Protein AF-A0A932S9I3-F1 (afdb_monomer)

Solvent-accessible surface area (backbone atoms only — not comparable to full-atom values): 4418 Å² total; per-residue (Å²): 119,47,82,46,78,49,64,59,99,80,42,71,48,72,49,77,45,69,92,72,98,73,76,54,69,56,99,89,38,76,50,91,76,84,84,54,66,67,61,29,59,74,44,45,48,42,78,38,89,89,79,72,45,72,44,52,66,42,38,56,58,50,65,68,65,79,108

Nearest PDB structures (foldseek):
  4gu4-assembly1_A  TM=2.933E-01  e=3.514E+00  Mammalian orthoreovirus 1 Lang

Secondary structure (DSSP, 8-state):
-EEEEEEETTEEEEEEE---S---EETTEEPS----HHHHHHHT-EE-TTT-PEE-HHHHHHHHH--

Sequence (67 aa):
QAIVNGKIEGLDFNTTVVPIDSLGKADGQQLDAIIGAITMEHWEISVSPKDGSLGLEGLKRREFTDY

Radius of gyration: 13.7 Å; Cα contacts (8 Å, |Δi|>4): 68; chains: 1; bounding box: 25×32×36 Å

Foldseek 3Di:
DDKDWDDDVNQIDIDDDDDDPAPQDDPNDGDPDDDDPVRCVVQVWDADPVPRDIDRVSSVVVVVVVD

Mean predicted aligned error: 4.53 Å

pLDDT: mean 90.14, std 8.45, range [50.34, 96.25]

Structure (mmCIF, N/CA/C/O backbone):
data_AF-A0A932S9I3-F1
#
_entry.id   AF-A0A932S9I3-F1
#
loop_
_atom_site.group_PDB
_atom_site.id
_atom_site.type_symbol
_atom_site.label_atom_id
_atom_site.label_alt_id
_atom_site.label_comp_id
_atom_site.label_asym_id
_atom_site.label_entity_id
_atom_site.label_seq_id
_atom_site.pdbx_PDB_ins_code
_atom_site.Cartn_x
_atom_site.Cartn_y
_atom_site.Cartn_z
_atom_site.occupancy
_atom_site.B_iso_or_equiv
_atom_site.auth_seq_id
_atom_site.auth_comp_id
_atom_site.auth_asym_id
_atom_s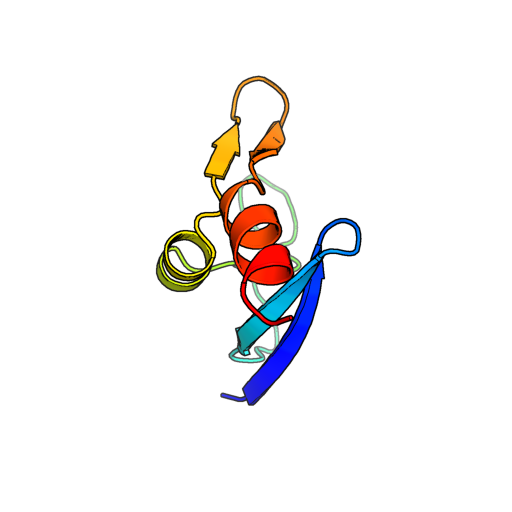ite.auth_atom_id
_atom_site.pdbx_PDB_model_num
ATOM 1 N N . GLN A 1 1 ? -3.106 -14.609 6.206 1.00 84.00 1 GLN A N 1
ATOM 2 C CA . GLN A 1 1 ? -2.145 -13.890 5.348 1.00 84.00 1 GLN A CA 1
ATOM 3 C C . GLN A 1 1 ? -2.434 -14.277 3.905 1.00 84.00 1 GLN A C 1
ATOM 5 O O . GLN A 1 1 ? -2.674 -15.454 3.666 1.00 84.00 1 GLN A O 1
ATOM 10 N N . ALA A 1 2 ? -2.491 -13.318 2.983 1.00 90.50 2 ALA A N 1
ATOM 11 C CA . ALA A 1 2 ? -2.798 -13.550 1.570 1.00 90.50 2 ALA A CA 1
ATOM 12 C C . ALA A 1 2 ? -1.902 -12.682 0.680 1.00 90.50 2 ALA A C 1
ATOM 14 O O . ALA A 1 2 ? -1.551 -11.575 1.078 1.00 90.50 2 ALA A O 1
ATOM 15 N N . ILE A 1 3 ? -1.550 -13.174 -0.509 1.00 93.25 3 ILE A N 1
ATOM 16 C CA . ILE A 1 3 ? -0.862 -12.378 -1.532 1.00 93.25 3 ILE A CA 1
ATOM 17 C C . ILE A 1 3 ? -1.925 -11.680 -2.375 1.00 93.25 3 ILE A C 1
ATOM 19 O O . ILE A 1 3 ? -2.873 -12.319 -2.829 1.00 93.25 3 ILE A O 1
ATOM 23 N N . VAL A 1 4 ? -1.760 -10.378 -2.579 1.00 93.31 4 VAL A N 1
ATOM 24 C CA . VAL A 1 4 ? -2.638 -9.555 -3.411 1.00 93.31 4 VAL A CA 1
ATOM 25 C C . VAL A 1 4 ? -1.812 -8.826 -4.458 1.00 93.31 4 VAL A C 1
ATOM 27 O O . VAL A 1 4 ? -0.720 -8.341 -4.165 1.00 93.31 4 VAL A O 1
ATOM 30 N N . ASN A 1 5 ? -2.355 -8.745 -5.669 1.00 93.88 5 ASN A N 1
ATOM 31 C CA . ASN A 1 5 ? -1.847 -7.874 -6.721 1.00 93.88 5 ASN A CA 1
ATOM 32 C C . ASN A 1 5 ? -2.695 -6.604 -6.730 1.00 93.88 5 ASN A C 1
ATOM 34 O O . ASN A 1 5 ? -3.918 -6.672 -6.585 1.00 93.88 5 ASN A O 1
ATOM 38 N N . GLY A 1 6 ? -2.050 -5.461 -6.895 1.00 90.81 6 GLY A N 1
ATOM 39 C CA . GLY A 1 6 ? -2.700 -4.165 -6.918 1.00 90.81 6 GLY A CA 1
ATOM 40 C C . GLY A 1 6 ? -2.021 -3.226 -7.897 1.00 90.81 6 GLY A C 1
ATOM 41 O O . GLY A 1 6 ? -0.988 -3.543 -8.482 1.00 90.81 6 GLY A O 1
ATOM 42 N N . LYS A 1 7 ? -2.623 -2.049 -8.055 1.00 93.19 7 LYS A N 1
ATOM 43 C CA . LYS A 1 7 ? -2.065 -0.964 -8.854 1.00 93.19 7 LYS A CA 1
ATOM 44 C C . LYS A 1 7 ? -2.055 0.326 -8.050 1.00 93.19 7 LYS A C 1
ATOM 46 O O . LYS A 1 7 ? -3.050 0.642 -7.399 1.00 93.19 7 LYS A O 1
ATOM 51 N N . ILE A 1 8 ? -0.962 1.075 -8.136 1.00 91.44 8 ILE A N 1
ATOM 52 C CA . ILE A 1 8 ? -0.875 2.458 -7.652 1.00 91.44 8 ILE A CA 1
ATOM 53 C C . ILE A 1 8 ? -0.592 3.324 -8.872 1.00 91.44 8 ILE A C 1
ATOM 55 O O . ILE A 1 8 ? 0.398 3.107 -9.560 1.00 91.44 8 ILE A O 1
ATOM 59 N N . GLU A 1 9 ? -1.497 4.252 -9.186 1.00 91.25 9 GLU A N 1
ATOM 60 C CA . GLU A 1 9 ? -1.394 5.104 -10.386 1.00 91.25 9 GLU A CA 1
ATOM 61 C C . GLU A 1 9 ? -1.179 4.315 -11.698 1.00 91.25 9 GLU A C 1
ATOM 63 O O . GLU A 1 9 ? -0.528 4.776 -12.628 1.00 91.25 9 GLU A O 1
ATOM 68 N N . GLY A 1 10 ? -1.735 3.100 -11.780 1.00 91.81 10 GLY A N 1
ATOM 69 C CA . GLY A 1 10 ? -1.606 2.207 -12.938 1.00 91.81 10 GLY A CA 1
ATOM 70 C C . GLY A 1 10 ? -0.411 1.248 -12.888 1.00 91.81 10 GLY A C 1
ATOM 71 O O . GLY A 1 10 ? -0.472 0.209 -13.550 1.00 91.81 10 GLY A O 1
ATOM 72 N N . LEU A 1 11 ? 0.592 1.537 -12.052 1.00 92.25 11 LEU A N 1
ATOM 73 C CA . LEU A 1 11 ? 1.795 0.725 -11.859 1.00 92.25 11 LEU A CA 1
ATOM 74 C C . LEU A 1 11 ? 1.478 -0.507 -11.014 1.00 92.25 11 LEU A C 1
ATOM 76 O O . LEU A 1 11 ? 0.911 -0.383 -9.925 1.00 92.25 11 LEU A O 1
ATOM 80 N N . ASP A 1 12 ? 1.842 -1.686 -11.510 1.00 92.06 12 ASP A N 1
ATOM 81 C CA . ASP A 1 12 ? 1.607 -2.945 -10.810 1.00 92.06 12 ASP A CA 1
ATOM 82 C C . ASP A 1 12 ? 2.515 -3.105 -9.591 1.00 92.06 12 ASP A C 1
ATOM 84 O O . ASP A 1 12 ? 3.699 -2.769 -9.602 1.00 92.06 12 ASP A O 1
ATOM 88 N N . PHE A 1 13 ? 1.947 -3.671 -8.532 1.00 92.06 13 PHE A N 1
ATOM 89 C CA . PHE A 1 13 ? 2.692 -4.163 -7.386 1.00 92.06 13 PHE A CA 1
ATOM 90 C C . PHE A 1 13 ? 1.995 -5.395 -6.810 1.00 92.06 13 PHE A C 1
ATOM 92 O O . PHE A 1 13 ? 0.795 -5.611 -7.004 1.00 92.06 13 PHE A O 1
ATOM 99 N N . ASN A 1 14 ? 2.731 -6.197 -6.052 1.00 92.94 14 ASN A N 1
ATOM 100 C CA . ASN A 1 14 ? 2.147 -7.237 -5.221 1.00 92.94 14 ASN A CA 1
ATOM 101 C C . ASN A 1 14 ? 2.581 -7.068 -3.770 1.00 92.94 14 ASN A C 1
ATOM 103 O O . ASN A 1 14 ? 3.633 -6.518 -3.455 1.00 92.94 14 ASN A O 1
ATOM 107 N N . THR A 1 15 ? 1.741 -7.496 -2.845 1.00 93.06 15 THR A N 1
ATOM 108 C CA . THR A 1 15 ? 2.120 -7.494 -1.439 1.00 93.06 15 THR A CA 1
ATOM 109 C C . THR A 1 15 ? 1.394 -8.586 -0.692 1.00 93.06 15 THR A C 1
ATOM 111 O O . THR A 1 15 ? 0.473 -9.232 -1.192 1.00 93.06 15 THR A O 1
ATOM 114 N N . THR A 1 16 ? 1.837 -8.797 0.534 1.00 92.62 16 THR A N 1
ATOM 115 C CA . THR A 1 16 ? 1.186 -9.695 1.452 1.00 92.62 16 THR A CA 1
ATOM 116 C C . THR A 1 16 ? 0.368 -8.914 2.470 1.00 92.62 16 THR A C 1
ATOM 118 O O . THR A 1 16 ? 0.878 -8.013 3.129 1.00 92.62 16 THR A O 1
ATOM 121 N N . VAL A 1 17 ? -0.895 -9.300 2.633 1.00 93.38 17 VAL A N 1
ATOM 122 C CA . VAL A 1 17 ? -1.845 -8.652 3.541 1.00 93.38 17 VAL A CA 1
ATOM 123 C C . VAL A 1 17 ? -2.340 -9.608 4.620 1.00 93.38 17 VAL A C 1
ATOM 125 O O . VAL A 1 17 ? -2.406 -10.831 4.440 1.00 93.38 17 VAL A O 1
ATOM 128 N N . VAL A 1 18 ? -2.724 -9.036 5.756 1.00 93.31 18 VAL A N 1
ATOM 129 C CA . VAL A 1 18 ? -3.432 -9.727 6.835 1.00 93.31 18 VAL A CA 1
ATOM 130 C C . VAL A 1 18 ? -4.776 -9.021 7.013 1.00 93.31 18 VAL A C 1
ATOM 132 O O . VAL A 1 18 ? -4.791 -7.906 7.528 1.00 93.31 18 VAL A O 1
ATOM 135 N N . PRO A 1 19 ? -5.893 -9.622 6.561 1.00 91.56 19 PRO A N 1
ATOM 136 C CA . PRO A 1 19 ? -7.220 -9.080 6.823 1.00 91.56 19 PRO A CA 1
ATOM 137 C C . PRO A 1 19 ? -7.490 -9.093 8.324 1.00 91.56 19 PRO A C 1
ATOM 139 O O . PRO A 1 19 ? -7.181 -10.081 8.994 1.00 91.56 19 PRO A O 1
ATOM 142 N N . ILE A 1 20 ? -8.073 -8.015 8.834 1.00 92.31 20 ILE A N 1
ATOM 143 C CA . ILE A 1 20 ? -8.511 -7.913 10.224 1.00 92.31 20 ILE A CA 1
ATOM 144 C C . ILE A 1 20 ? -9.904 -7.287 10.273 1.00 92.31 20 ILE A C 1
ATOM 146 O O . ILE A 1 20 ? -10.268 -6.525 9.378 1.00 92.31 20 ILE A O 1
ATOM 150 N N . ASP A 1 21 ? -10.659 -7.582 11.327 1.00 92.12 21 ASP A N 1
ATOM 151 C CA . ASP A 1 21 ? -12.054 -7.140 11.439 1.00 92.12 21 ASP A CA 1
ATOM 152 C C . ASP A 1 21 ? -12.191 -5.622 11.658 1.00 92.12 21 ASP A C 1
ATOM 154 O O . ASP A 1 21 ? -13.186 -5.024 11.254 1.00 92.12 21 ASP A O 1
ATOM 158 N N . SER A 1 22 ? -11.212 -4.983 12.311 1.00 93.62 22 SER A N 1
ATOM 159 C CA . SER A 1 22 ? -11.200 -3.535 12.549 1.00 93.62 22 SER A CA 1
ATOM 160 C C . SER A 1 22 ? -9.790 -3.018 12.833 1.00 93.62 22 SER A C 1
ATOM 162 O O . SER A 1 22 ? -9.080 -3.575 13.670 1.00 93.62 22 SER A O 1
ATOM 164 N N . LEU A 1 23 ? -9.404 -1.929 12.161 1.00 93.94 23 LEU A N 1
ATOM 165 C CA . LEU A 1 23 ? -8.126 -1.227 12.365 1.00 93.94 23 LEU A CA 1
ATOM 166 C C . LEU A 1 23 ? -8.202 -0.150 13.459 1.00 93.94 23 LEU A C 1
ATOM 168 O O . LEU A 1 23 ? -7.174 0.283 13.975 1.00 93.94 23 LEU A O 1
ATOM 172 N N . GLY A 1 24 ? -9.411 0.269 13.838 1.00 95.75 24 GLY A N 1
ATOM 173 C CA . GLY A 1 24 ? -9.619 1.351 14.797 1.00 95.75 24 GLY A CA 1
ATOM 174 C C . GLY A 1 24 ? -9.303 2.738 14.229 1.00 95.75 24 GLY A C 1
ATOM 175 O O . GLY A 1 24 ? -9.374 2.971 13.023 1.00 95.75 24 GLY A O 1
ATOM 176 N N . LYS A 1 25 ? -8.986 3.679 15.128 1.00 96.25 25 LYS A N 1
ATOM 177 C CA . LYS A 1 25 ? -8.768 5.093 14.799 1.00 96.25 25 LYS A CA 1
ATOM 178 C C . LYS A 1 25 ? -7.372 5.570 15.182 1.00 96.25 25 LYS A C 1
ATOM 180 O O . LYS A 1 25 ? -6.889 5.227 16.258 1.00 96.25 25 LYS A O 1
ATOM 185 N N . ALA A 1 26 ? -6.803 6.450 14.367 1.00 94.25 26 ALA A N 1
ATOM 186 C CA . ALA A 1 26 ? -5.615 7.238 14.687 1.00 94.25 26 ALA A CA 1
ATOM 187 C C . ALA A 1 26 ? -5.871 8.704 14.321 1.00 94.25 26 ALA A C 1
ATOM 189 O O . ALA A 1 26 ? -6.521 8.980 13.316 1.00 94.25 26 ALA A O 1
ATOM 190 N N . ASP A 1 27 ? -5.435 9.641 15.167 1.00 91.88 27 ASP A N 1
ATOM 191 C CA . ASP A 1 27 ? -5.604 11.091 14.960 1.00 91.88 27 ASP A CA 1
ATOM 192 C C . ASP A 1 27 ? -7.041 11.517 14.591 1.00 91.88 27 ASP A C 1
ATOM 194 O O . ASP A 1 27 ? -7.282 12.414 13.786 1.00 91.88 27 ASP A O 1
ATOM 198 N N . GLY A 1 28 ? -8.030 10.838 15.184 1.00 94.88 28 GLY A N 1
ATOM 199 C CA . GLY A 1 28 ? -9.457 11.078 14.942 1.00 94.88 28 GLY A CA 1
ATOM 200 C C . GLY A 1 28 ? -10.018 10.462 13.653 1.00 94.88 28 GLY A C 1
ATOM 201 O O . GLY A 1 28 ? -11.236 10.486 13.467 1.00 94.88 28 GLY A O 1
ATOM 202 N N . GLN A 1 29 ? -9.181 9.862 12.807 1.00 92.94 29 GLN A N 1
ATOM 203 C CA . GLN A 1 29 ? -9.569 9.233 11.543 1.00 92.94 29 GLN A CA 1
ATOM 204 C C . GLN A 1 29 ? -9.746 7.721 11.709 1.00 92.94 29 GLN A C 1
ATOM 206 O O . GLN A 1 29 ? -8.989 7.088 12.441 1.00 92.94 29 GLN A O 1
ATOM 211 N N . GLN A 1 30 ? -10.756 7.141 11.050 1.00 95.62 30 GLN A N 1
ATOM 212 C CA . GLN A 1 30 ? -10.846 5.682 10.911 1.00 95.62 30 GLN A CA 1
ATOM 213 C C . GLN A 1 30 ? -9.779 5.211 9.932 1.00 95.62 30 GLN A C 1
ATOM 215 O O . GLN A 1 30 ? -9.575 5.838 8.897 1.00 95.62 30 GLN A O 1
ATOM 220 N N . LEU A 1 31 ? -9.105 4.122 10.276 1.00 94.69 31 LEU A N 1
ATOM 221 C CA . LEU A 1 31 ? -8.078 3.540 9.429 1.00 94.69 31 LEU A CA 1
ATOM 222 C C . LEU A 1 31 ? -8.708 2.544 8.452 1.00 94.69 31 LEU A C 1
ATOM 224 O O . LEU A 1 31 ? -9.369 1.598 8.876 1.00 94.69 31 LEU A O 1
ATOM 228 N N . ASP A 1 32 ? -8.447 2.733 7.159 1.00 90.44 32 ASP A N 1
ATOM 229 C CA . ASP A 1 32 ? -8.898 1.821 6.098 1.00 90.44 32 ASP A CA 1
ATOM 230 C C . ASP A 1 32 ? -7.850 0.747 5.771 1.00 90.44 32 ASP A C 1
ATOM 232 O O . ASP A 1 32 ? -8.182 -0.395 5.455 1.00 90.44 32 ASP A O 1
ATOM 236 N N . ALA A 1 33 ? -6.566 1.104 5.864 1.00 90.62 33 ALA A N 1
ATOM 237 C CA . ALA A 1 33 ? -5.444 0.199 5.653 1.00 90.62 33 ALA A CA 1
ATOM 238 C C . ALA A 1 33 ? -4.199 0.674 6.413 1.00 90.62 33 ALA A C 1
ATOM 240 O O . ALA A 1 33 ? -3.986 1.870 6.604 1.00 90.62 33 ALA A O 1
ATOM 241 N N . ILE A 1 34 ? -3.341 -0.275 6.797 1.00 92.00 34 ILE A N 1
ATOM 242 C CA . ILE A 1 34 ? -1.982 -0.004 7.279 1.00 92.00 34 ILE A CA 1
ATOM 243 C C . ILE A 1 34 ? -1.012 -0.635 6.290 1.00 92.00 34 ILE A C 1
ATOM 245 O O . ILE A 1 34 ? -1.039 -1.845 6.064 1.00 92.00 34 ILE A O 1
ATOM 249 N N . ILE A 1 35 ? -0.141 0.189 5.715 1.00 90.88 35 ILE A N 1
ATOM 250 C CA . ILE A 1 35 ? 0.915 -0.267 4.814 1.00 90.88 35 ILE A CA 1
ATOM 251 C C . ILE A 1 35 ? 2.203 -0.360 5.625 1.00 90.88 35 ILE A C 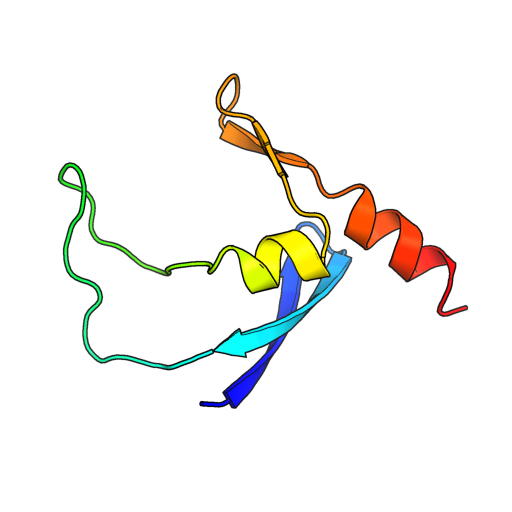1
ATOM 253 O O . ILE A 1 35 ? 2.690 0.630 6.165 1.00 90.88 35 ILE A O 1
ATOM 257 N N . GLY A 1 36 ? 2.739 -1.573 5.747 1.00 91.38 36 GLY A N 1
ATOM 258 C CA . GLY A 1 36 ? 3.975 -1.807 6.484 1.00 91.38 36 GLY A CA 1
ATOM 259 C C . GLY A 1 36 ? 5.202 -1.275 5.742 1.00 91.38 36 GLY A C 1
ATOM 260 O O . GLY A 1 36 ? 5.279 -1.362 4.514 1.00 91.38 36 GLY A O 1
ATOM 261 N N . ALA A 1 37 ? 6.203 -0.821 6.503 1.00 92.50 37 ALA A N 1
ATOM 262 C CA . ALA A 1 37 ? 7.464 -0.301 5.967 1.00 92.50 37 ALA A CA 1
ATOM 263 C C . ALA A 1 37 ? 8.147 -1.276 4.994 1.00 92.50 37 ALA A C 1
ATOM 265 O O . ALA A 1 37 ? 8.609 -0.853 3.947 1.00 92.50 37 ALA A O 1
ATOM 266 N N . ILE A 1 38 ? 8.110 -2.587 5.262 1.00 92.81 38 ILE A N 1
ATOM 267 C CA . ILE A 1 38 ? 8.696 -3.610 4.376 1.00 92.81 38 ILE A CA 1
ATOM 268 C C . ILE A 1 38 ? 8.064 -3.586 2.977 1.00 92.81 38 ILE A C 1
ATOM 270 O O . ILE A 1 38 ? 8.767 -3.726 1.982 1.00 92.81 38 ILE A O 1
ATOM 274 N N . THR A 1 39 ? 6.741 -3.405 2.875 1.00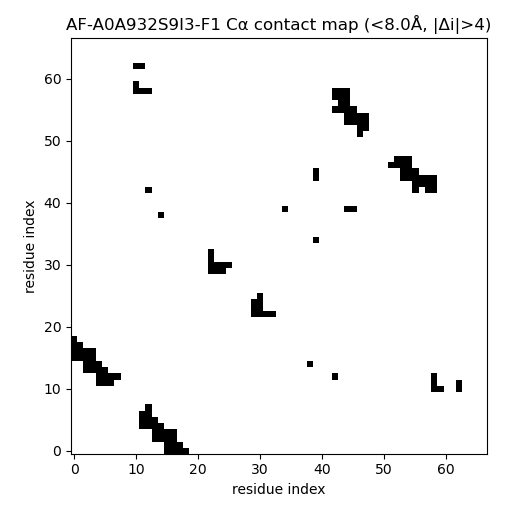 93.00 39 THR A N 1
ATOM 275 C CA . THR A 1 39 ? 6.075 -3.284 1.565 1.00 93.00 39 THR A CA 1
ATOM 276 C C . THR A 1 39 ? 6.523 -2.014 0.853 1.00 93.00 39 THR A C 1
ATOM 278 O O . THR A 1 39 ? 6.801 -2.054 -0.342 1.00 93.00 39 THR A O 1
ATOM 281 N N . MET A 1 40 ? 6.621 -0.904 1.588 1.00 93.81 40 MET A N 1
ATOM 282 C CA . MET A 1 40 ? 7.081 0.367 1.032 1.00 93.81 40 MET A CA 1
ATOM 283 C C . MET A 1 40 ? 8.530 0.277 0.552 1.00 93.81 40 MET A C 1
ATOM 285 O O . MET A 1 40 ? 8.815 0.680 -0.564 1.00 93.81 40 MET A O 1
ATOM 289 N N . GLU A 1 41 ? 9.429 -0.309 1.341 1.00 93.25 41 GLU A N 1
ATOM 290 C CA . GLU A 1 41 ? 10.834 -0.519 0.981 1.00 93.25 41 GLU A CA 1
ATOM 291 C C . GLU A 1 41 ? 10.977 -1.452 -0.216 1.00 93.25 41 GLU A C 1
ATOM 293 O O . GLU A 1 41 ? 11.714 -1.143 -1.149 1.00 93.25 41 GLU A O 1
ATOM 298 N N . HIS A 1 42 ? 10.242 -2.569 -0.223 1.00 93.00 42 HIS A N 1
ATOM 299 C CA . HIS A 1 42 ? 10.305 -3.535 -1.312 1.00 93.00 42 HIS A CA 1
ATOM 300 C C . HIS A 1 42 ? 9.960 -2.897 -2.654 1.00 93.00 42 HIS A C 1
ATOM 302 O O . HIS A 1 42 ? 10.613 -3.220 -3.639 1.00 93.00 42 HIS A O 1
ATOM 308 N N . TRP A 1 43 ? 8.972 -2.003 -2.695 1.00 94.44 43 TRP A N 1
ATOM 309 C CA . TRP A 1 43 ? 8.571 -1.281 -3.906 1.00 94.44 43 TRP A CA 1
ATOM 310 C C . TRP A 1 43 ? 9.232 0.091 -4.057 1.00 94.44 43 TRP A C 1
ATOM 312 O O . TRP A 1 43 ? 8.983 0.790 -5.034 1.00 94.44 43 TRP A O 1
ATOM 322 N N . GLU A 1 44 ? 10.089 0.467 -3.110 1.00 94.88 44 GLU A N 1
ATOM 323 C CA . GLU A 1 44 ? 10.751 1.770 -3.028 1.0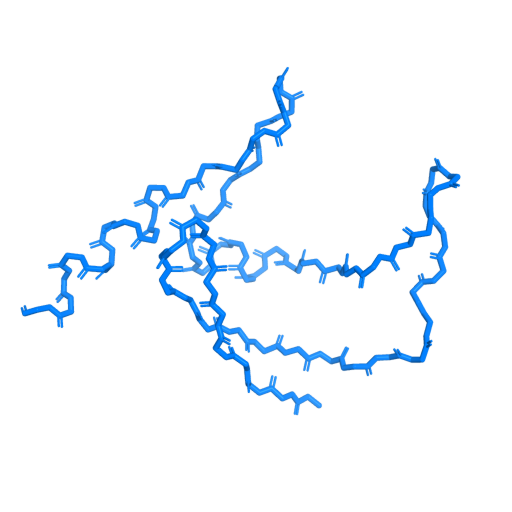0 94.88 44 GLU A CA 1
ATOM 324 C C . GLU A 1 44 ? 9.747 2.942 -3.104 1.00 94.88 44 GLU A C 1
ATOM 326 O O . GLU A 1 44 ? 9.986 3.969 -3.743 1.00 94.88 44 GLU A O 1
ATOM 331 N N . ILE A 1 45 ? 8.605 2.768 -2.430 1.00 94.50 45 ILE A N 1
ATOM 332 C CA . ILE A 1 45 ? 7.575 3.787 -2.231 1.00 94.50 45 ILE A CA 1
ATOM 333 C C . ILE A 1 45 ? 8.037 4.723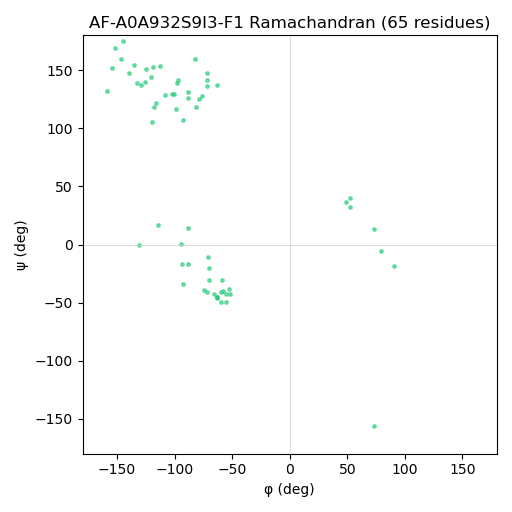 -1.117 1.00 94.50 45 ILE A C 1
ATOM 335 O O . ILE A 1 45 ? 8.310 4.296 0.005 1.00 94.50 45 ILE A O 1
ATOM 339 N N . SER A 1 46 ? 8.065 6.019 -1.408 1.00 93.69 46 SER A N 1
ATOM 340 C CA . SER A 1 46 ? 8.340 7.066 -0.417 1.00 93.69 46 SER A CA 1
ATOM 341 C C . SER A 1 46 ? 7.106 7.929 -0.180 1.00 93.69 46 SER A C 1
ATOM 343 O O . SER A 1 46 ? 6.259 8.055 -1.058 1.00 93.69 46 SER A O 1
ATOM 345 N N . VAL A 1 47 ? 7.000 8.531 1.004 1.00 92.31 47 VAL A N 1
ATOM 346 C CA . VAL A 1 47 ? 5.931 9.483 1.337 1.00 92.31 47 VAL A CA 1
ATOM 347 C C . VAL A 1 47 ? 6.537 10.877 1.399 1.00 92.31 47 VAL A C 1
ATOM 349 O O . VAL A 1 47 ? 7.520 11.096 2.109 1.00 92.31 47 VAL A O 1
ATOM 352 N N . SER A 1 48 ? 5.942 11.827 0.683 1.00 92.31 48 SER A N 1
ATOM 353 C CA . SER A 1 48 ? 6.279 13.242 0.784 1.00 92.31 48 SER A CA 1
ATOM 354 C C . SER A 1 48 ? 5.365 13.911 1.815 1.00 92.31 48 SER A C 1
ATOM 356 O O . SER A 1 48 ? 4.192 14.158 1.537 1.00 92.31 48 SER A O 1
ATOM 358 N N . PRO A 1 49 ? 5.867 14.274 3.008 1.00 87.00 49 PRO A N 1
ATOM 359 C CA . PRO A 1 49 ? 5.055 14.976 4.002 1.00 87.00 49 PRO A CA 1
ATOM 360 C C . PRO A 1 49 ? 4.740 16.426 3.599 1.00 87.00 49 PRO A C 1
ATOM 362 O O . PRO A 1 49 ? 3.937 17.078 4.257 1.00 87.00 49 PRO A O 1
ATOM 365 N N . LYS A 1 50 ? 5.388 16.959 2.551 1.00 91.81 50 LYS A N 1
ATOM 366 C CA . LYS A 1 50 ? 5.193 18.344 2.097 1.00 91.81 50 LYS A CA 1
ATOM 367 C C . LYS A 1 50 ? 3.869 18.537 1.365 1.00 91.81 50 LYS A C 1
ATOM 369 O O . LYS A 1 50 ? 3.245 19.580 1.516 1.00 91.81 50 LYS A O 1
ATOM 374 N N . ASP A 1 51 ? 3.483 17.555 0.561 1.00 93.44 51 ASP A N 1
ATOM 375 C CA . ASP A 1 51 ? 2.308 17.607 -0.314 1.00 93.44 51 ASP A CA 1
ATOM 376 C C . ASP A 1 51 ? 1.408 16.36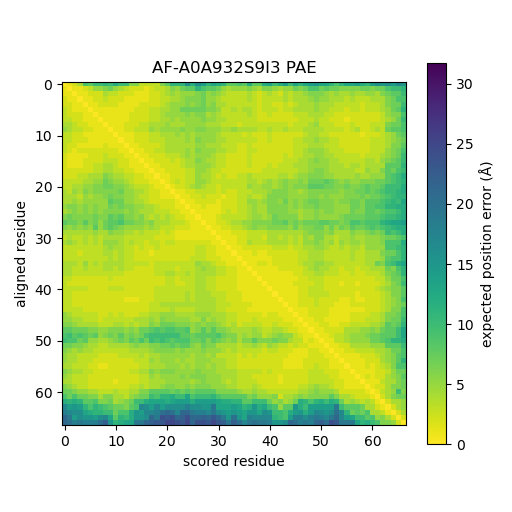7 -0.192 1.00 93.44 51 ASP A C 1
ATOM 378 O O . ASP A 1 51 ? 0.369 16.301 -0.842 1.00 93.44 51 ASP A O 1
ATOM 382 N N . GLY A 1 52 ? 1.773 15.400 0.655 1.00 88.56 52 GLY A N 1
ATOM 383 C CA . GLY A 1 52 ? 1.015 14.168 0.859 1.00 88.56 52 GLY A CA 1
ATOM 384 C C . GLY A 1 52 ? 1.121 13.177 -0.302 1.00 88.56 52 GLY A C 1
ATOM 385 O O . GLY A 1 52 ? 0.330 12.237 -0.355 1.00 88.56 52 GLY A O 1
ATOM 386 N N . SER A 1 53 ? 2.060 13.374 -1.233 1.00 93.44 53 SER A N 1
ATOM 387 C CA . SER A 1 53 ? 2.234 12.49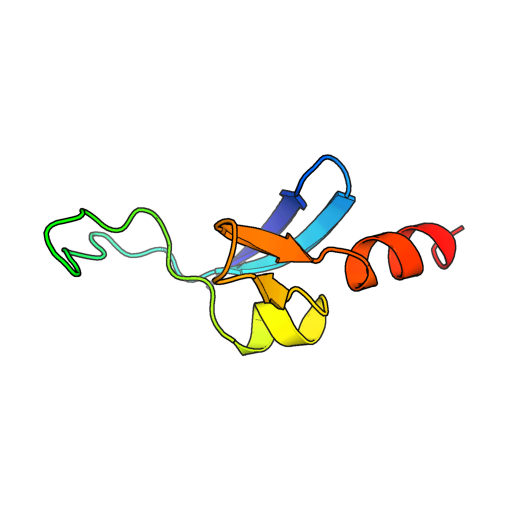5 -2.393 1.00 93.44 53 SER A CA 1
ATOM 388 C C . SER A 1 53 ? 3.048 11.237 -2.073 1.00 93.44 53 SER A C 1
ATOM 390 O O . SER A 1 53 ? 3.817 11.187 -1.105 1.00 93.44 53 SER A O 1
ATOM 392 N N . LEU A 1 54 ? 2.892 10.215 -2.919 1.00 93.75 54 LEU A N 1
ATOM 393 C CA . LEU A 1 54 ? 3.749 9.035 -2.931 1.00 93.75 54 LEU A CA 1
ATOM 394 C C . LEU A 1 54 ? 4.782 9.153 -4.056 1.00 93.75 54 LEU A C 1
ATOM 396 O O . LEU A 1 54 ? 4.434 9.389 -5.210 1.00 93.75 54 LEU A O 1
ATOM 400 N N . GLY A 1 55 ? 6.056 8.944 -3.738 1.00 95.06 55 GLY A N 1
ATOM 401 C CA . GLY A 1 55 ? 7.093 8.753 -4.747 1.00 95.06 55 GLY A CA 1
ATOM 402 C C . GLY A 1 55 ? 7.082 7.307 -5.234 1.00 95.06 55 GLY A C 1
ATOM 403 O O . GLY A 1 55 ? 7.322 6.406 -4.433 1.00 95.06 55 GLY A O 1
ATOM 404 N N . LEU A 1 56 ? 6.827 7.093 -6.530 1.00 94.69 56 LEU A N 1
ATOM 405 C CA . LEU A 1 56 ? 6.644 5.766 -7.150 1.00 94.69 56 LEU A CA 1
ATOM 406 C C . LEU A 1 56 ? 7.745 5.397 -8.161 1.00 94.69 56 LEU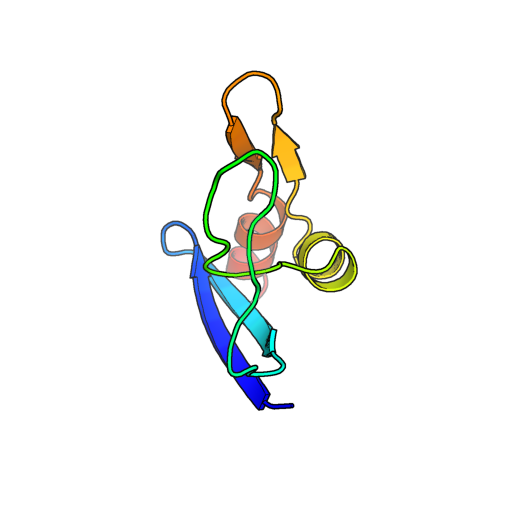 A C 1
ATOM 408 O O . LEU A 1 56 ? 7.576 4.493 -8.978 1.00 94.69 56 LEU A O 1
ATOM 412 N N . GLU A 1 57 ? 8.883 6.093 -8.131 1.00 91.69 57 GLU A N 1
ATOM 413 C CA . GLU A 1 57 ? 9.985 5.886 -9.086 1.00 91.69 57 GLU A CA 1
ATOM 414 C C . GLU A 1 57 ? 10.533 4.449 -9.066 1.00 91.69 57 GLU A C 1
ATOM 416 O O . GLU A 1 57 ? 10.951 3.931 -10.100 1.00 91.69 57 GLU A O 1
ATOM 421 N N . GLY A 1 58 ? 10.478 3.780 -7.910 1.00 91.88 58 GLY A N 1
ATOM 422 C CA . GLY A 1 58 ? 10.807 2.362 -7.778 1.00 91.88 58 GLY A CA 1
ATOM 423 C C . GLY A 1 58 ? 9.938 1.447 -8.632 1.00 91.88 58 GLY A C 1
ATOM 424 O O . GLY A 1 58 ? 10.464 0.620 -9.378 1.00 91.88 58 GLY A O 1
ATOM 425 N N . LEU A 1 59 ? 8.615 1.630 -8.564 1.00 92.44 59 LEU A N 1
ATOM 426 C CA . LEU A 1 59 ? 7.659 0.854 -9.354 1.00 92.44 59 LEU A CA 1
ATOM 427 C C . LEU A 1 59 ? 7.868 1.101 -10.849 1.00 92.44 59 LEU A C 1
ATOM 429 O O . LEU A 1 59 ? 7.958 0.142 -11.611 1.00 92.44 59 LEU A O 1
ATOM 433 N N . LYS A 1 60 ? 8.030 2.371 -11.255 1.00 90.12 60 LYS A N 1
ATOM 434 C CA . LYS A 1 60 ? 8.282 2.734 -12.659 1.00 90.12 60 LYS A CA 1
ATOM 435 C C . LYS A 1 60 ? 9.502 2.002 -13.204 1.00 90.12 60 LYS A C 1
ATOM 437 O O . LYS A 1 60 ? 9.414 1.382 -14.253 1.00 90.12 60 LYS A O 1
ATOM 442 N N . ARG A 1 61 ? 10.634 2.025 -12.483 1.00 89.06 61 ARG A N 1
ATOM 443 C CA . ARG A 1 61 ? 11.860 1.327 -12.914 1.00 89.06 61 ARG A CA 1
ATOM 444 C C . ARG A 1 61 ? 11.625 -0.159 -13.170 1.00 89.06 61 ARG A C 1
ATOM 446 O O . ARG A 1 61 ? 12.146 -0.670 -14.152 1.00 89.06 61 ARG A O 1
ATOM 453 N N . ARG A 1 62 ? 10.865 -0.828 -12.300 1.00 82.00 62 ARG A N 1
ATOM 454 C CA . ARG A 1 62 ? 10.632 -2.276 -12.378 1.00 82.00 62 ARG A CA 1
ATOM 455 C C . ARG A 1 62 ? 9.732 -2.660 -13.534 1.00 82.00 62 ARG A C 1
ATOM 457 O O . ARG A 1 62 ? 10.084 -3.599 -14.237 1.00 82.00 62 ARG A O 1
ATOM 464 N N . GLU A 1 63 ? 8.681 -1.881 -13.782 1.00 76.56 63 GLU A N 1
ATOM 465 C CA . GLU A 1 63 ? 7.828 -2.057 -14.958 1.00 76.56 63 GLU A CA 1
ATOM 466 C C . GLU A 1 63 ? 8.670 -2.101 -16.239 1.00 76.56 63 GLU A C 1
ATOM 468 O O . GLU A 1 63 ? 8.476 -2.986 -17.057 1.00 76.56 63 GLU A O 1
ATOM 473 N N . PHE A 1 64 ? 9.683 -1.236 -16.380 1.00 65.75 64 PHE A N 1
ATOM 474 C CA . PHE A 1 64 ? 10.565 -1.241 -17.555 1.00 65.75 64 PHE A CA 1
ATOM 475 C C . PHE A 1 64 ? 11.519 -2.443 -17.657 1.00 65.75 64 PHE A C 1
ATOM 477 O O . PHE A 1 64 ? 12.029 -2.697 -18.745 1.00 65.75 64 PHE A O 1
ATOM 484 N N . THR A 1 65 ? 11.798 -3.156 -16.564 1.00 63.56 65 THR A N 1
ATOM 485 C CA . THR A 1 65 ? 12.760 -4.283 -16.543 1.00 63.56 65 THR A CA 1
ATOM 486 C C . THR A 1 65 ? 12.117 -5.646 -16.773 1.00 63.56 65 THR A C 1
ATOM 488 O O . THR A 1 65 ? 12.840 -6.587 -17.085 1.00 63.56 65 THR A O 1
ATOM 491 N N . ASP A 1 66 ? 10.795 -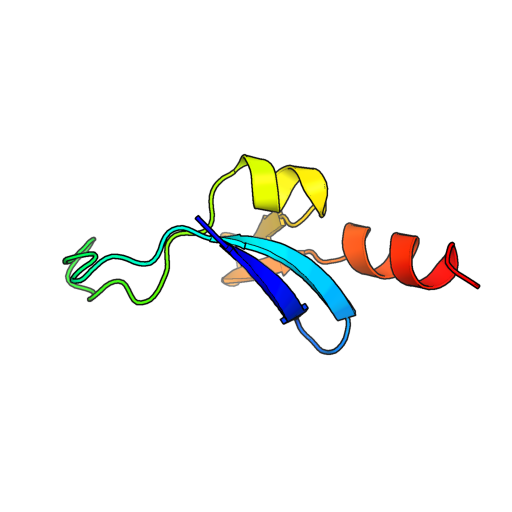5.755 -16.635 1.00 57.69 66 ASP A N 1
ATOM 492 C CA . ASP A 1 66 ? 10.054 -7.008 -16.836 1.00 57.69 66 ASP A CA 1
ATOM 493 C C . ASP A 1 66 ? 9.604 -7.223 -18.306 1.00 57.69 66 ASP A C 1
ATOM 495 O O . ASP A 1 66 ? 8.779 -8.100 -18.575 1.00 57.69 66 ASP A O 1
ATOM 499 N N . TYR A 1 67 ? 10.160 -6.455 -19.259 1.00 50.34 67 TYR A N 1
ATOM 500 C CA . TYR A 1 67 ? 9.950 -6.586 -20.714 1.00 50.34 67 TYR A CA 1
ATOM 501 C C . TYR A 1 67 ? 11.121 -7.256 -21.444 1.00 50.34 67 TYR A C 1
ATOM 503 O O . TYR A 1 67 ? 12.292 -6.966 -21.107 1.00 50.34 67 TYR A O 1
#